Protein AF-A0A7G5DTT9-F1 (afdb_monomer_lite)

Structure (mmCIF, N/CA/C/O backbone):
data_AF-A0A7G5DTT9-F1
#
_entry.id   AF-A0A7G5DTT9-F1
#
loop_
_atom_site.group_PDB
_atom_site.id
_atom_site.type_symbol
_atom_site.label_atom_id
_atom_site.label_alt_id
_atom_site.label_comp_id
_atom_site.label_asym_id
_atom_site.label_entity_id
_atom_site.label_seq_id
_atom_site.pdbx_PDB_ins_code
_atom_site.Cartn_x
_atom_site.Cartn_y
_atom_site.Cartn_z
_atom_site.occupancy
_atom_site.B_iso_or_equiv
_atom_site.auth_seq_id
_atom_site.auth_comp_id
_atom_site.auth_asym_id
_atom_site.auth_atom_id
_atom_site.pdbx_PDB_model_num
ATOM 1 N N . MET A 1 1 ? 4.334 -14.326 5.970 1.00 55.06 1 MET A N 1
ATOM 2 C CA . MET A 1 1 ? 4.142 -13.987 4.542 1.00 55.06 1 MET A CA 1
ATOM 3 C C . MET A 1 1 ? 3.205 -12.795 4.469 1.00 55.06 1 MET A C 1
ATOM 5 O O . MET A 1 1 ? 2.172 -12.840 5.122 1.00 55.06 1 MET A O 1
ATOM 9 N N . LEU A 1 2 ? 3.574 -11.726 3.756 1.00 61.69 2 LEU A N 1
ATOM 10 C CA . LEU A 1 2 ? 2.639 -10.627 3.485 1.00 61.69 2 LEU A CA 1
ATOM 11 C C . LEU A 1 2 ? 1.599 -11.109 2.459 1.00 61.69 2 LEU A C 1
ATOM 13 O O . LEU A 1 2 ? 1.988 -11.829 1.537 1.00 61.69 2 LEU A O 1
ATOM 17 N N . PRO A 1 3 ? 0.314 -10.739 2.592 1.00 71.94 3 PRO A N 1
ATOM 18 C CA . PRO A 1 3 ? -0.696 -11.097 1.602 1.00 71.94 3 PRO A CA 1
ATOM 19 C C . PRO A 1 3 ? -0.337 -10.495 0.238 1.00 71.94 3 PRO A C 1
ATOM 21 O O . PRO A 1 3 ? 0.228 -9.399 0.177 1.00 71.94 3 PRO A O 1
ATOM 24 N N . GLU A 1 4 ? -0.660 -11.190 -0.855 1.00 79.31 4 GLU A N 1
ATOM 25 C CA . GLU A 1 4 ? -0.537 -10.605 -2.192 1.00 79.31 4 GLU A CA 1
ATOM 26 C C . GLU A 1 4 ? -1.448 -9.378 -2.295 1.00 79.31 4 GLU A C 1
ATOM 28 O O . GLU A 1 4 ? -2.676 -9.486 -2.237 1.00 79.31 4 GLU A O 1
ATOM 33 N N . LEU A 1 5 ? -0.857 -8.195 -2.458 1.00 85.19 5 LEU A N 1
ATOM 34 C CA . LEU A 1 5 ? -1.625 -6.970 -2.617 1.00 85.19 5 LEU A CA 1
ATOM 35 C C . LEU A 1 5 ? -2.165 -6.880 -4.044 1.00 85.19 5 LEU A C 1
ATOM 37 O O . LEU A 1 5 ? -1.444 -6.542 -4.982 1.00 85.19 5 LEU A O 1
ATOM 41 N N . LYS A 1 6 ? -3.459 -7.167 -4.206 1.00 89.81 6 LYS A N 1
ATOM 42 C CA . LYS A 1 6 ? -4.181 -7.000 -5.472 1.00 89.81 6 LYS A CA 1
ATOM 43 C C . LYS A 1 6 ? -4.995 -5.709 -5.455 1.00 89.81 6 LYS A C 1
ATOM 45 O O . LYS A 1 6 ? -5.680 -5.397 -4.479 1.00 89.81 6 LYS A O 1
ATOM 50 N N . TYR A 1 7 ? -4.940 -4.963 -6.552 1.00 90.38 7 TYR A N 1
ATOM 51 C CA . TYR A 1 7 ? -5.799 -3.809 -6.785 1.00 90.38 7 TYR A CA 1
ATOM 52 C C . TYR A 1 7 ? -7.092 -4.258 -7.464 1.00 90.38 7 TYR A C 1
ATOM 54 O O . TYR A 1 7 ? -7.055 -4.953 -8.477 1.00 90.38 7 TYR A O 1
ATOM 62 N N . THR A 1 8 ? -8.231 -3.850 -6.909 1.00 92.00 8 THR A N 1
ATOM 63 C CA . THR A 1 8 ? -9.548 -4.085 -7.509 1.00 92.00 8 THR A CA 1
ATOM 64 C C . THR A 1 8 ? -9.887 -2.911 -8.420 1.00 92.00 8 THR A C 1
ATOM 66 O O . THR A 1 8 ? -10.007 -1.782 -7.939 1.00 92.00 8 THR A O 1
ATOM 69 N N . THR A 1 9 ? -10.023 -3.160 -9.723 1.00 88.12 9 THR A N 1
ATOM 70 C CA . THR A 1 9 ? -10.489 -2.149 -10.681 1.00 88.12 9 THR A CA 1
ATOM 71 C C . THR A 1 9 ? -11.983 -1.860 -10.480 1.00 88.12 9 THR A C 1
ATOM 73 O O . THR A 1 9 ? -12.682 -2.677 -9.875 1.00 88.12 9 THR A O 1
ATOM 76 N N . PRO A 1 10 ? -12.508 -0.728 -10.987 1.00 87.62 10 PRO A N 1
ATOM 77 C CA . PRO A 1 10 ? -13.945 -0.437 -10.947 1.00 87.62 10 PRO A CA 1
ATOM 78 C C . PRO A 1 10 ? -14.809 -1.543 -11.572 1.00 87.62 10 PRO A C 1
ATOM 80 O O . PRO A 1 10 ? -15.904 -1.807 -11.093 1.00 87.62 10 PRO A O 1
ATOM 83 N N . ASP A 1 11 ? -14.276 -2.250 -12.571 1.00 91.19 11 ASP A N 1
ATOM 84 C CA . ASP A 1 11 ? -14.913 -3.404 -13.222 1.00 91.19 11 ASP A CA 1
ATOM 85 C C . ASP A 1 11 ? -14.853 -4.702 -12.389 1.00 91.19 11 ASP A C 1
ATOM 87 O O . ASP A 1 11 ? -15.154 -5.785 -12.890 1.00 91.19 11 ASP A O 1
ATOM 91 N N . GLY A 1 12 ? -14.390 -4.632 -11.137 1.00 89.62 12 GLY A N 1
ATOM 92 C CA . GLY A 1 12 ? -14.308 -5.762 -10.209 1.00 89.62 12 GLY A CA 1
ATOM 93 C C . GLY A 1 12 ? -13.128 -6.712 -10.438 1.00 89.62 12 GLY A C 1
ATOM 94 O O . GLY A 1 12 ? -13.001 -7.712 -9.731 1.00 89.62 12 GLY A O 1
ATOM 95 N N . ARG A 1 13 ? -12.232 -6.423 -11.391 1.00 91.12 13 ARG A N 1
ATOM 96 C CA . ARG A 1 13 ? -11.075 -7.285 -11.682 1.00 91.12 13 ARG A CA 1
ATOM 97 C C . ARG A 1 13 ? -9.961 -7.066 -10.668 1.00 91.12 13 ARG A C 1
ATOM 99 O O . ARG A 1 13 ? -9.670 -5.935 -10.289 1.00 91.12 13 ARG A O 1
ATOM 106 N N . GLN A 1 14 ? -9.302 -8.150 -10.268 1.00 92.19 14 GLN A N 1
ATOM 107 C CA . GLN A 1 14 ? -8.111 -8.093 -9.425 1.00 92.19 14 GLN A CA 1
ATOM 108 C C . GLN A 1 14 ? -6.859 -8.104 -10.297 1.00 92.19 14 GLN A C 1
ATOM 110 O O . GLN A 1 14 ? -6.604 -9.070 -11.012 1.00 92.19 14 GLN A O 1
ATOM 115 N N . ILE A 1 15 ? -6.079 -7.029 -10.232 1.00 91.50 15 ILE A N 1
ATOM 116 C CA . ILE A 1 15 ? -4.825 -6.882 -10.972 1.00 91.50 15 ILE A CA 1
ATOM 117 C C . ILE A 1 15 ? -3.671 -6.578 -10.022 1.00 91.50 15 ILE A C 1
ATOM 119 O O . ILE A 1 15 ? -3.866 -6.076 -8.912 1.00 91.50 15 ILE A O 1
ATOM 123 N N . THR A 1 16 ? -2.451 -6.849 -10.474 1.00 89.44 16 THR A N 1
ATOM 124 C CA . THR A 1 16 ? -1.258 -6.342 -9.796 1.00 89.44 16 THR A CA 1
ATOM 125 C C . THR A 1 16 ? -1.228 -4.817 -9.929 1.00 89.44 16 THR A C 1
ATOM 127 O O . THR A 1 16 ? -1.409 -4.311 -11.039 1.00 89.44 16 THR A O 1
ATOM 130 N N . PRO A 1 17 ? -1.017 -4.064 -8.837 1.00 90.56 17 PRO A N 1
ATOM 131 C CA . PRO A 1 17 ? -0.902 -2.616 -8.912 1.00 90.56 17 PRO A CA 1
ATOM 132 C C . PRO A 1 17 ? 0.313 -2.223 -9.762 1.00 90.56 17 PRO A C 1
ATOM 134 O O . PRO A 1 17 ? 1.433 -2.666 -9.510 1.00 90.56 17 PRO A O 1
ATOM 137 N N . THR A 1 18 ? 0.107 -1.367 -10.759 1.00 90.81 18 THR A N 1
ATOM 138 C CA . THR A 1 18 ? 1.165 -0.904 -11.674 1.00 90.81 18 THR A CA 1
ATOM 139 C C . THR A 1 18 ? 1.538 0.559 -11.467 1.00 90.81 18 THR A C 1
ATOM 141 O O . THR A 1 18 ? 2.579 1.001 -11.937 1.00 90.81 18 THR A O 1
ATOM 144 N N . SER A 1 19 ? 0.721 1.321 -10.736 1.00 91.56 19 SER A N 1
ATOM 145 C CA . SER A 1 19 ? 0.963 2.740 -10.455 1.00 91.56 19 SER A CA 1
ATOM 146 C C . SER A 1 19 ? 1.042 3.020 -8.960 1.00 91.56 19 SER A C 1
ATOM 148 O O . SER A 1 19 ? 0.413 2.336 -8.148 1.00 91.56 19 SER A O 1
ATOM 150 N N . ALA A 1 20 ? 1.766 4.079 -8.584 1.00 91.12 20 ALA A N 1
ATOM 151 C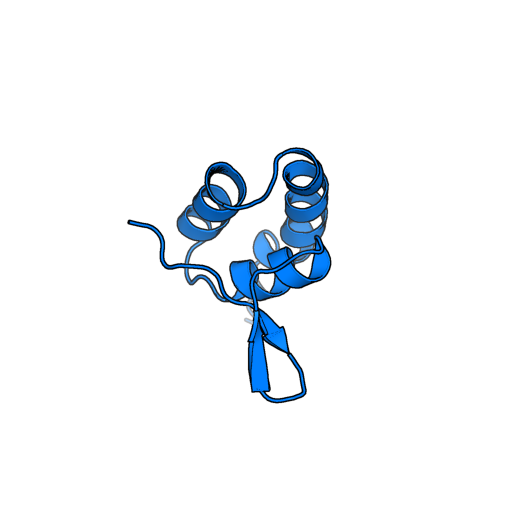 CA . ALA A 1 20 ? 1.883 4.496 -7.187 1.00 91.12 20 ALA A CA 1
ATOM 152 C C . ALA A 1 20 ? 0.511 4.718 -6.529 1.00 91.12 20 ALA A C 1
ATOM 154 O O . ALA A 1 20 ? 0.298 4.310 -5.392 1.00 91.12 20 ALA A O 1
ATOM 155 N N . ARG A 1 21 ? -0.463 5.276 -7.260 1.00 90.50 21 ARG A N 1
ATOM 156 C CA . ARG A 1 21 ? -1.825 5.482 -6.746 1.00 90.50 21 ARG A CA 1
ATOM 157 C C . ARG A 1 21 ? -2.524 4.164 -6.405 1.00 90.50 21 ARG A C 1
ATOM 159 O O . ARG A 1 21 ? -3.103 4.058 -5.328 1.00 90.50 21 ARG A O 1
ATOM 166 N N . GLN A 1 22 ? -2.439 3.161 -7.281 1.00 92.94 22 GLN A N 1
ATOM 167 C CA . GLN A 1 22 ? -3.008 1.834 -7.020 1.00 92.94 22 GLN A CA 1
ATOM 168 C C . GLN A 1 22 ? -2.314 1.157 -5.833 1.00 92.94 22 GLN A C 1
ATOM 170 O O . GLN A 1 22 ? -2.998 0.611 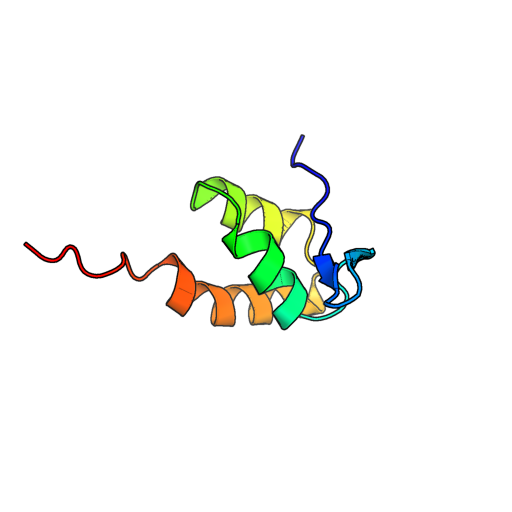-4.970 1.00 92.94 22 GLN A O 1
ATOM 175 N N . TRP A 1 23 ? -0.981 1.259 -5.748 1.00 93.19 23 TRP A N 1
ATOM 176 C CA . TRP A 1 23 ? -0.204 0.774 -4.603 1.00 93.19 23 TRP A CA 1
ATOM 177 C C . TRP A 1 23 ? -0.652 1.422 -3.290 1.00 93.19 23 TRP A C 1
ATOM 179 O O . TRP A 1 23 ? -0.931 0.720 -2.323 1.00 93.19 23 TRP A O 1
ATOM 189 N N . VAL A 1 24 ? -0.813 2.745 -3.255 1.00 91.69 24 VAL A N 1
ATOM 190 C CA . VAL A 1 24 ? -1.333 3.453 -2.075 1.00 91.69 24 VAL A CA 1
ATOM 191 C C . VAL A 1 24 ? -2.736 2.958 -1.710 1.00 91.69 24 VAL A C 1
ATOM 193 O O . VAL A 1 24 ? -3.008 2.732 -0.535 1.00 91.69 24 VAL A O 1
ATOM 196 N N . THR A 1 25 ? -3.622 2.741 -2.687 1.00 90.50 25 THR A N 1
ATOM 197 C CA . THR A 1 25 ? -4.985 2.240 -2.434 1.00 90.50 25 THR A CA 1
ATOM 198 C C . THR A 1 25 ? -5.015 0.831 -1.844 1.00 90.50 25 THR A C 1
ATOM 200 O O . THR A 1 25 ? -5.870 0.546 -1.011 1.00 90.50 25 THR A O 1
ATOM 203 N N . VAL A 1 26 ? -4.130 -0.074 -2.268 1.00 91.94 26 VAL A N 1
ATOM 204 C CA . VAL A 1 26 ? -4.097 -1.436 -1.702 1.00 91.94 26 VAL A CA 1
ATOM 205 C C . VAL A 1 26 ? -3.409 -1.459 -0.343 1.00 91.94 26 VAL A C 1
ATOM 207 O O . VAL A 1 26 ? -3.895 -2.113 0.574 1.00 91.94 26 VAL A O 1
ATOM 210 N N . ILE A 1 27 ? -2.331 -0.687 -0.180 1.00 91.38 27 ILE A N 1
ATOM 211 C CA . ILE A 1 27 ? -1.580 -0.603 1.075 1.00 91.38 27 ILE A CA 1
ATOM 212 C C . ILE A 1 27 ? -2.420 0.080 2.159 1.00 91.38 27 ILE A C 1
ATOM 214 O O . ILE A 1 27 ? -2.378 -0.344 3.309 1.00 91.38 27 ILE A O 1
ATOM 218 N N . SER A 1 28 ? -3.246 1.077 1.823 1.00 88.19 28 SER A N 1
ATOM 219 C CA . SER A 1 28 ? -4.102 1.756 2.806 1.00 88.19 28 SER A CA 1
ATOM 220 C C . SER A 1 28 ? -5.119 0.835 3.482 1.00 88.19 28 SER A C 1
ATOM 222 O O . SER A 1 28 ? -5.527 1.114 4.608 1.00 88.19 28 SER A O 1
ATOM 224 N N . LYS A 1 29 ? -5.493 -0.273 2.829 1.00 87.62 29 LYS A N 1
ATOM 225 C CA . LYS A 1 29 ? -6.395 -1.293 3.381 1.00 87.62 29 LYS A CA 1
ATOM 226 C C . LYS A 1 29 ? -5.728 -2.176 4.436 1.00 87.62 29 LYS A C 1
ATOM 228 O O . LYS A 1 29 ? -6.429 -2.893 5.142 1.00 87.62 29 LYS A O 1
ATOM 233 N N . LEU A 1 30 ? -4.398 -2.143 4.554 1.00 88.50 30 LEU A N 1
ATOM 234 C CA . LEU A 1 30 ? -3.695 -2.889 5.593 1.00 88.50 30 LEU A CA 1
ATOM 235 C C . LEU A 1 30 ? -3.987 -2.284 6.977 1.00 88.50 30 LEU A C 1
ATOM 237 O O . LEU A 1 30 ? -3.998 -1.052 7.114 1.00 88.50 30 LEU A O 1
ATOM 241 N N . PRO A 1 31 ? -4.204 -3.129 8.000 1.00 83.62 31 PRO A N 1
ATOM 242 C CA . PRO A 1 31 ? -4.714 -2.693 9.297 1.00 83.62 31 PRO A CA 1
ATOM 243 C C . PRO A 1 31 ? -3.684 -1.902 10.105 1.00 83.62 31 PRO A C 1
ATOM 245 O O . PRO A 1 31 ? -4.051 -0.963 10.807 1.00 83.62 31 PRO A O 1
ATOM 248 N N . THR A 1 32 ? -2.395 -2.241 9.995 1.00 87.12 32 THR A N 1
ATOM 249 C CA . THR A 1 32 ? -1.342 -1.633 10.816 1.00 87.12 32 THR A CA 1
ATOM 250 C C . THR A 1 32 ? -0.343 -0.827 9.991 1.00 87.12 32 THR A C 1
ATOM 252 O O . THR A 1 32 ? -0.067 -1.119 8.827 1.00 87.12 32 THR A O 1
ATOM 255 N N . LEU A 1 33 ? 0.264 0.189 10.614 1.00 85.94 33 LEU A N 1
ATOM 256 C CA . LEU A 1 33 ? 1.349 0.958 9.997 1.00 85.94 33 LEU A CA 1
ATOM 257 C C . LEU A 1 33 ? 2.580 0.083 9.699 1.00 85.94 33 LEU A C 1
ATOM 259 O O . LEU A 1 33 ? 3.281 0.330 8.718 1.00 85.94 33 LEU A O 1
ATOM 263 N N . ALA A 1 34 ? 2.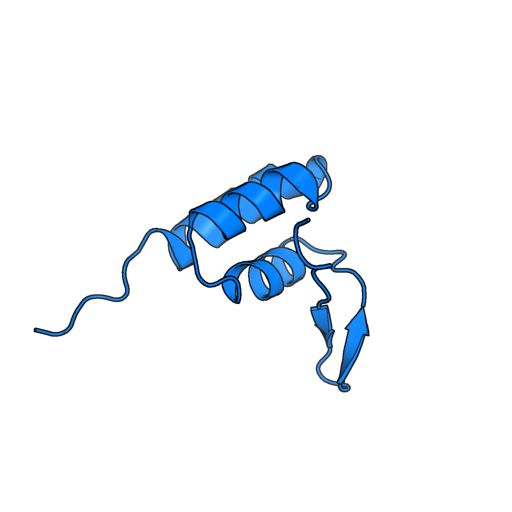837 -0.934 10.526 1.00 87.75 34 ALA A N 1
ATOM 264 C CA . ALA A 1 34 ? 3.933 -1.878 10.323 1.00 87.75 34 ALA A CA 1
ATOM 265 C C . ALA A 1 34 ? 3.732 -2.691 9.037 1.00 87.75 34 ALA A C 1
ATOM 267 O O . ALA A 1 34 ? 4.636 -2.727 8.201 1.00 87.75 34 ALA A O 1
ATOM 268 N N . ASP A 1 35 ? 2.529 -3.233 8.822 1.00 89.00 35 ASP A N 1
ATOM 269 C CA . ASP A 1 35 ? 2.190 -3.965 7.596 1.00 89.00 35 ASP A CA 1
ATOM 270 C C . ASP A 1 35 ? 2.305 -3.069 6.365 1.00 89.00 35 ASP A C 1
ATOM 272 O O . ASP A 1 35 ? 2.853 -3.476 5.341 1.00 89.00 35 ASP A O 1
ATOM 276 N N . ARG A 1 36 ? 1.857 -1.810 6.474 1.00 90.12 36 ARG A N 1
ATOM 277 C CA . ARG A 1 36 ? 1.980 -0.824 5.391 1.00 90.12 36 ARG A CA 1
ATOM 278 C C . ARG A 1 36 ? 3.436 -0.577 5.013 1.00 90.12 36 ARG A C 1
ATOM 280 O O . ARG A 1 36 ? 3.781 -0.621 3.835 1.00 90.12 36 ARG A O 1
ATOM 287 N N . LYS 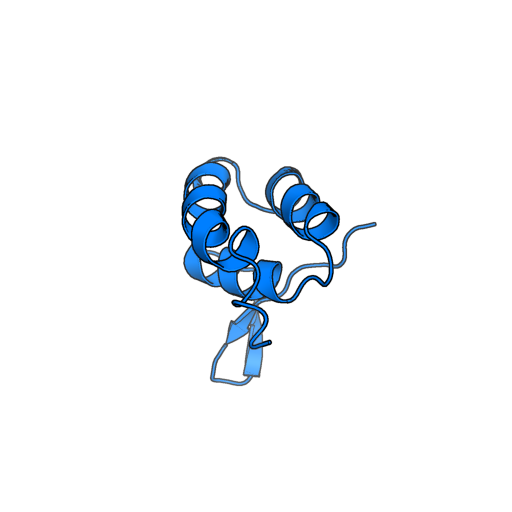A 1 37 ? 4.309 -0.357 6.000 1.00 89.81 37 LYS A N 1
ATOM 288 C CA . LYS A 1 37 ? 5.750 -0.154 5.771 1.00 89.81 37 LYS A CA 1
ATOM 289 C C . LYS A 1 37 ? 6.408 -1.401 5.178 1.00 89.81 37 LYS A C 1
ATOM 291 O O . LYS A 1 37 ? 7.181 -1.281 4.229 1.00 89.81 37 LYS A O 1
ATOM 296 N N . ALA A 1 38 ? 6.064 -2.584 5.685 1.00 91.44 38 ALA A N 1
ATOM 297 C CA . ALA A 1 38 ? 6.571 -3.851 5.171 1.00 91.44 38 ALA A CA 1
ATOM 298 C C . ALA A 1 38 ? 6.122 -4.105 3.722 1.00 91.44 38 ALA A C 1
ATOM 300 O O . ALA A 1 38 ? 6.918 -4.573 2.910 1.00 91.44 38 ALA A O 1
ATOM 301 N N . ALA A 1 39 ? 4.886 -3.750 3.366 1.00 91.75 39 ALA A N 1
ATOM 302 C CA . ALA A 1 39 ? 4.390 -3.836 1.997 1.00 91.75 39 ALA A CA 1
ATOM 303 C C . ALA A 1 39 ? 5.150 -2.913 1.034 1.00 91.75 39 ALA A C 1
ATOM 305 O O . ALA A 1 39 ? 5.530 -3.346 -0.054 1.00 91.75 39 ALA A O 1
ATOM 306 N N . ILE A 1 40 ? 5.432 -1.670 1.439 1.00 91.56 40 ILE A N 1
ATOM 307 C CA . ILE A 1 40 ? 6.226 -0.736 0.624 1.00 91.56 40 ILE A CA 1
ATOM 308 C C . ILE A 1 40 ? 7.637 -1.279 0.391 1.00 91.56 40 ILE A C 1
ATOM 310 O O . ILE A 1 40 ? 8.129 -1.247 -0.732 1.00 91.56 40 ILE A O 1
ATOM 314 N N . ALA A 1 41 ? 8.286 -1.799 1.432 1.00 91.31 41 ALA A N 1
ATOM 315 C CA . ALA A 1 41 ? 9.644 -2.320 1.314 1.00 91.31 41 ALA A CA 1
ATOM 316 C C . ALA A 1 41 ? 9.719 -3.583 0.438 1.00 91.31 41 ALA A C 1
ATOM 318 O O . ALA A 1 41 ? 10.614 -3.697 -0.397 1.00 91.31 41 ALA A O 1
ATOM 319 N N . ASN A 1 42 ? 8.777 -4.517 0.608 1.00 92.50 42 ASN A N 1
ATOM 320 C CA . ASN A 1 42 ? 8.898 -5.864 0.044 1.00 92.50 42 ASN A CA 1
ATOM 321 C C . ASN A 1 42 ? 8.123 -6.087 -1.262 1.00 92.50 42 ASN A C 1
ATOM 323 O O . ASN A 1 42 ? 8.506 -6.963 -2.028 1.00 92.50 42 ASN A O 1
ATOM 327 N N . GLN A 1 43 ? 7.036 -5.348 -1.517 1.00 91.38 43 GLN A N 1
ATOM 328 C CA . GLN A 1 43 ? 6.166 -5.593 -2.680 1.00 91.38 43 GLN A CA 1
ATOM 329 C C . GLN A 1 43 ? 6.176 -4.461 -3.708 1.00 91.38 43 GLN A C 1
ATOM 331 O O . GLN A 1 43 ? 6.032 -4.720 -4.901 1.00 91.38 43 GLN A O 1
ATOM 336 N N . VAL A 1 44 ? 6.347 -3.209 -3.275 1.00 91.69 44 VAL A N 1
ATOM 337 C CA . VAL A 1 44 ? 6.353 -2.071 -4.201 1.00 91.69 44 VAL A CA 1
ATOM 338 C C . VAL A 1 44 ? 7.675 -2.055 -4.984 1.00 91.69 44 VAL A C 1
ATOM 340 O O . VAL A 1 44 ? 8.745 -2.105 -4.361 1.00 91.69 44 VAL A O 1
ATOM 343 N N . PRO A 1 45 ? 7.630 -1.943 -6.326 1.00 92.06 45 PRO A N 1
ATOM 344 C CA . PRO A 1 45 ? 8.819 -1.763 -7.152 1.00 92.06 45 PRO A CA 1
ATOM 345 C C . PRO A 1 45 ? 9.641 -0.558 -6.702 1.00 92.06 45 PRO A C 1
ATOM 347 O O . PRO A 1 45 ? 9.078 0.487 -6.380 1.00 92.06 45 PRO A O 1
ATOM 350 N N . GLU A 1 46 ? 10.969 -0.679 -6.718 1.00 92.38 46 GLU A N 1
ATOM 351 C CA . GLU A 1 46 ? 11.877 0.309 -6.122 1.00 92.38 46 GLU A CA 1
ATOM 352 C C . GLU A 1 46 ? 11.626 1.745 -6.597 1.00 92.38 46 GLU A C 1
ATOM 354 O O . GLU A 1 46 ? 11.457 2.642 -5.774 1.00 92.38 46 GLU A O 1
ATOM 359 N N . HIS A 1 47 ? 11.462 1.929 -7.908 1.00 92.69 47 HIS A N 1
ATOM 360 C CA . HIS A 1 47 ? 11.189 3.223 -8.538 1.00 92.69 47 HIS A CA 1
ATOM 361 C C . HIS A 1 47 ? 9.860 3.877 -8.104 1.00 92.69 47 HIS A C 1
ATOM 363 O O . HIS A 1 47 ? 9.672 5.072 -8.309 1.00 92.69 47 HIS A O 1
ATOM 369 N N . LEU A 1 48 ? 8.930 3.122 -7.502 1.00 93.12 48 LEU A N 1
ATOM 370 C CA . LEU A 1 48 ? 7.662 3.640 -6.970 1.00 93.12 48 LEU A CA 1
ATOM 371 C C . LEU A 1 48 ? 7.661 3.785 -5.447 1.00 93.1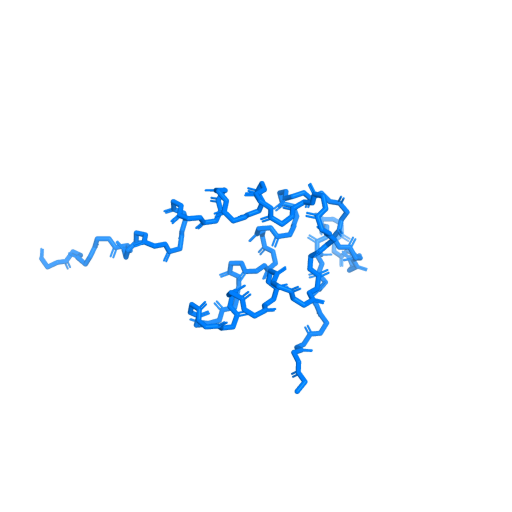2 48 LEU A C 1
ATOM 373 O O . LEU A 1 48 ? 6.773 4.454 -4.918 1.00 93.12 48 LEU A O 1
ATOM 377 N N . ARG A 1 49 ? 8.613 3.177 -4.725 1.00 93.00 49 ARG A N 1
ATOM 378 C CA . ARG A 1 49 ? 8.599 3.130 -3.250 1.00 93.00 49 ARG A CA 1
ATOM 379 C C . ARG A 1 49 ? 8.557 4.518 -2.633 1.00 93.00 49 ARG A C 1
ATOM 381 O O . ARG A 1 49 ? 7.758 4.760 -1.731 1.00 93.00 49 ARG A O 1
ATOM 388 N N . GLU A 1 50 ? 9.395 5.425 -3.121 1.00 91.50 50 GLU A N 1
ATOM 389 C CA . GLU A 1 50 ? 9.509 6.774 -2.569 1.00 91.50 50 GLU A CA 1
ATOM 390 C C . GLU A 1 50 ? 8.235 7.598 -2.805 1.00 91.50 50 GLU A C 1
ATOM 392 O O . GLU A 1 50 ? 7.726 8.261 -1.894 1.00 91.50 50 GLU A O 1
ATOM 397 N N . LEU A 1 51 ? 7.647 7.464 -3.997 1.00 93.00 51 LEU A N 1
ATOM 398 C CA . LEU A 1 51 ? 6.392 8.117 -4.357 1.00 93.00 51 LEU A CA 1
ATOM 399 C C . LEU A 1 51 ? 5.220 7.574 -3.527 1.00 93.00 51 LEU A C 1
ATOM 401 O O . LEU A 1 51 ? 4.466 8.347 -2.938 1.00 93.00 51 LEU A O 1
ATOM 405 N N . VAL A 1 52 ? 5.101 6.247 -3.408 1.00 92.31 52 VAL A N 1
ATOM 406 C CA . VAL A 1 52 ? 4.078 5.587 -2.579 1.00 92.31 52 VAL A CA 1
ATOM 407 C C . VAL A 1 52 ? 4.223 5.983 -1.113 1.00 92.31 52 VAL A C 1
ATOM 409 O O . VAL A 1 52 ? 3.224 6.279 -0.459 1.00 92.31 52 VAL A O 1
ATOM 412 N N . ARG A 1 53 ? 5.455 6.037 -0.594 1.00 90.56 53 ARG A N 1
ATOM 413 C CA . ARG A 1 53 ? 5.732 6.475 0.777 1.00 90.56 53 ARG A CA 1
ATOM 414 C C . ARG A 1 53 ? 5.272 7.911 0.995 1.00 90.56 53 ARG A C 1
ATOM 416 O O . ARG A 1 53 ? 4.593 8.167 1.981 1.00 90.56 53 ARG A O 1
ATOM 423 N N . THR A 1 54 ? 5.595 8.821 0.081 1.00 90.69 54 THR A N 1
ATOM 424 C CA . THR A 1 54 ? 5.209 10.237 0.171 1.00 90.69 54 THR A CA 1
ATOM 425 C C . THR A 1 54 ? 3.693 10.413 0.138 1.00 90.69 54 THR A C 1
ATOM 427 O O . THR A 1 54 ? 3.127 11.070 1.010 1.00 90.69 54 THR A O 1
ATOM 430 N N . MET A 1 55 ? 3.019 9.766 -0.815 1.00 89.31 55 MET A N 1
ATOM 431 C CA . MET A 1 55 ? 1.559 9.814 -0.941 1.00 89.31 55 MET A CA 1
ATOM 432 C C . MET A 1 55 ? 0.849 9.187 0.267 1.00 89.31 55 MET A C 1
ATOM 434 O O . MET A 1 55 ? -0.148 9.713 0.757 1.00 89.31 55 MET A O 1
ATOM 438 N N . GLY A 1 56 ? 1.365 8.058 0.754 1.00 84.50 56 GLY A N 1
ATOM 439 C CA . GLY A 1 56 ? 0.809 7.338 1.893 1.00 84.50 56 GLY A CA 1
ATOM 440 C C . GLY A 1 56 ? 1.063 8.024 3.232 1.00 84.50 56 GLY A C 1
ATOM 441 O O . GLY A 1 56 ? 0.257 7.881 4.146 1.00 84.50 56 GLY A O 1
ATOM 442 N N . ARG A 1 57 ? 2.135 8.816 3.351 1.00 82.50 57 ARG A N 1
ATOM 443 C CA . ARG A 1 57 ? 2.498 9.523 4.585 1.00 82.50 57 ARG A CA 1
ATOM 444 C C . ARG A 1 57 ? 1.351 10.382 5.109 1.00 82.50 57 ARG A C 1
ATOM 446 O O . ARG A 1 57 ? 0.958 10.239 6.259 1.00 82.50 57 ARG A O 1
ATOM 453 N N . ILE A 1 58 ? 0.760 11.203 4.242 1.00 70.31 58 ILE A N 1
ATOM 454 C CA . ILE A 1 58 ? -0.356 12.087 4.609 1.00 70.31 58 ILE A CA 1
ATOM 455 C C . ILE A 1 58 ? -1.597 11.262 4.979 1.00 70.31 58 ILE A C 1
ATOM 457 O O . ILE A 1 58 ? -2.278 11.571 5.950 1.00 70.31 58 ILE A O 1
ATOM 461 N N . ALA A 1 59 ? -1.871 10.190 4.232 1.00 69.56 59 ALA A N 1
ATOM 462 C CA . ALA A 1 59 ? -3.060 9.364 4.422 1.00 69.56 59 ALA A CA 1
ATOM 463 C C . ALA A 1 59 ? -2.987 8.421 5.641 1.00 69.56 59 ALA A C 1
ATOM 465 O O . ALA A 1 59 ? -4.028 7.997 6.138 1.00 69.56 59 ALA A O 1
ATOM 466 N N . TRP A 1 60 ? -1.788 8.038 6.091 1.00 75.19 60 TRP A N 1
ATOM 467 C CA . TRP A 1 60 ? -1.592 6.987 7.101 1.00 75.19 60 TRP A CA 1
ATOM 468 C C . TRP A 1 60 ? -0.949 7.471 8.397 1.00 75.19 60 TRP A C 1
ATOM 470 O O . TRP A 1 60 ? -1.176 6.841 9.427 1.00 75.19 60 TRP A O 1
ATOM 480 N N . GLU A 1 61 ? -0.133 8.528 8.356 1.00 68.69 61 GLU A N 1
ATOM 481 C CA . GLU A 1 61 ? 0.515 9.088 9.552 1.00 68.69 61 GLU A CA 1
ATOM 482 C C . GLU A 1 61 ? -0.323 10.179 10.219 1.00 68.69 61 GLU A C 1
ATOM 484 O O . GLU A 1 61 ? -0.072 10.495 11.379 1.00 68.69 61 GLU A O 1
ATOM 489 N N . HIS A 1 62 ? -1.344 10.720 9.546 1.00 61.56 62 HIS A N 1
ATOM 490 C CA . HIS A 1 62 ? -2.359 11.507 10.233 1.00 61.56 62 HIS A CA 1
ATOM 491 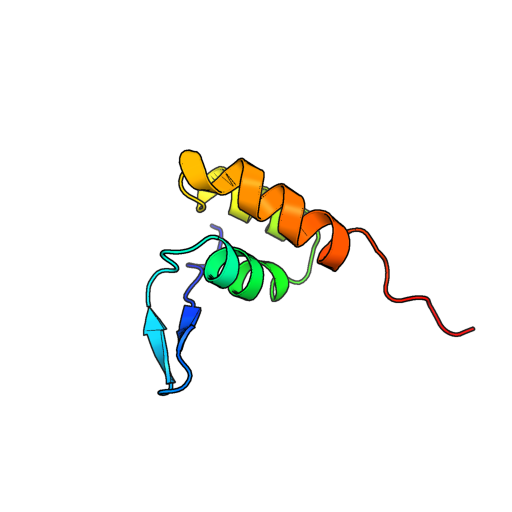C C . HIS A 1 62 ? -3.379 10.552 10.856 1.00 61.56 62 HIS A C 1
ATOM 493 O O . HIS A 1 62 ? -4.190 9.982 10.118 1.00 61.56 62 HIS A O 1
ATOM 499 N N . PRO A 1 63 ? -3.387 10.361 12.192 1.00 55.69 63 PRO A N 1
ATOM 500 C CA . PRO A 1 63 ? -4.542 9.759 12.829 1.00 55.69 63 PRO A CA 1
ATOM 501 C C . PRO A 1 63 ? -5.732 10.627 12.430 1.00 55.69 63 PRO A C 1
ATOM 503 O O . PRO A 1 63 ? -5.689 11.850 12.597 1.00 55.69 63 PRO A O 1
ATOM 506 N N . ALA A 1 64 ? -6.760 10.016 11.835 1.00 53.19 64 ALA A N 1
ATOM 507 C CA . ALA A 1 64 ? -8.045 10.676 11.679 1.00 53.19 64 ALA A CA 1
ATOM 508 C C . ALA A 1 64 ? -8.347 11.323 13.030 1.00 53.19 64 ALA A C 1
ATOM 510 O O . ALA A 1 64 ? -8.368 10.625 14.041 1.00 53.19 64 ALA A O 1
ATOM 511 N N . ARG A 1 65 ? -8.421 12.658 13.041 1.00 47.81 65 ARG A N 1
ATOM 512 C CA . ARG A 1 65 ? -8.646 13.485 14.225 1.00 47.81 65 ARG A CA 1
ATOM 513 C C . ARG A 1 65 ? -9.710 12.779 15.060 1.00 47.81 65 ARG A C 1
ATOM 515 O O . ARG A 1 65 ? -10.861 12.731 14.625 1.00 47.81 65 ARG A O 1
ATOM 522 N N . SER A 1 66 ? -9.317 12.175 16.187 1.00 43.09 66 SER A N 1
ATOM 523 C CA . SER A 1 66 ? -10.273 11.711 17.187 1.00 43.09 66 SER A CA 1
ATOM 524 C C . SER A 1 66 ? -11.131 12.927 17.485 1.00 43.09 66 SER A C 1
ATOM 526 O O . SER A 1 66 ? -10.643 13.902 18.054 1.00 43.09 66 SER A O 1
ATOM 528 N N . LYS A 1 67 ? -12.370 12.920 16.995 1.00 44.09 67 LYS A N 1
ATOM 529 C CA . LYS A 1 67 ? -13.401 13.815 17.495 1.00 44.09 67 LYS A CA 1
ATOM 530 C C . LYS A 1 67 ? -13.686 13.326 18.914 1.00 44.09 67 LYS A C 1
ATOM 532 O O . LYS A 1 67 ? -14.482 12.408 19.085 1.00 44.09 67 LYS A O 1
ATOM 537 N N . GLN A 1 68 ? -12.934 13.850 19.879 1.00 41.56 68 GLN A N 1
ATOM 538 C CA . GLN A 1 68 ? -13.454 14.069 21.224 1.00 41.56 68 GLN A CA 1
ATOM 539 C C . GLN A 1 68 ? -14.244 15.371 21.215 1.00 41.56 68 GLN A C 1
ATOM 541 O O . GLN A 1 68 ? -13.828 16.295 20.475 1.00 41.56 68 GLN A O 1
#

Secondary structure (DSSP, 8-state):
-----PEEPTTS-EE---SHHHHHHHHTTSSSHHHHHHHHHHTS-HHHHHHHHHHHHHHHHS------

Organism: NCBI:txid2726956

pLDDT: mean 83.53, std 13.93, range [41.56, 93.19]

Foldseek 3Di:
DQDQQWFQDPVRDTDRDPALVSLLVSLLPDPDPVSSLVCLVPPNDPVSSVVNCVVNCVVPVDDPPPPD

Sequence (68 aa):
MLPELKYTTPDGRQITPTSARQWVTVISKLPTLADRKAAIANQVPEHLRELVRTMGRIAWEHPARSKQ

Radius of gyration: 12.41 Å; chains: 1; bounding box: 27×28×34 Å